Protein AF-A0A3D4DBA5-F1 (afdb_monomer_lite)

Foldseek 3Di:
DDDPPDPDQWQQQDPVNVQVLCCVPPVGCPQWDDDPPDHAKIWGDDPQWIWIWHTDRAWIKIKIDGNPDDDMDIFTAGSPPRDTDVVVVVVVVVVVVVVVVVVVCVVPPVVVVVVVVVVCVVVVD

Sequence (125 aa):
MTKKEQHPGGVKLTAKTARTLAMQEFGTARGLTKSTSFVGVYFMEFGNLRIEICADTACIVVRVVLSHGTGSSAKYFDPDTLQENFKAIDKHREDEDRAIISDWVNLNGPEYCRKQVEEIWTRGG

Radius of gyration: 19.1 Å; chains: 1; bounding box: 46×38×44 Å

Secondary structure (DSSP, 8-state):
--------S-----HHHHHHHHHHHHS--TT-EE-SSSTTEEEEEETTEEEEEEE-SSSEEEEEEETTSS-EEEEEE-TTT--B-HHHHHHHHHHHHHHHHHHHHHHH-HHHHHHHHHHHHHH--

pLDDT: mean 84.34, std 15.71, range [29.11, 97.5]

Structure (mmCIF, N/CA/C/O backbone):
data_AF-A0A3D4DBA5-F1
#
_entry.id   AF-A0A3D4DBA5-F1
#
loop_
_atom_site.group_PDB
_atom_site.id
_atom_site.type_symbol
_atom_site.label_atom_id
_atom_site.label_alt_id
_atom_site.label_comp_id
_atom_site.label_asym_id
_atom_site.label_entity_id
_atom_site.label_seq_id
_atom_site.pdbx_PDB_ins_code
_atom_site.Cartn_x
_atom_site.Cartn_y
_atom_site.Cartn_z
_atom_site.occupancy
_atom_site.B_iso_or_equiv
_atom_site.auth_seq_id
_atom_site.auth_comp_id
_atom_site.auth_asym_id
_atom_site.auth_atom_id
_atom_site.pdbx_PDB_model_num
ATOM 1 N N . MET A 1 1 ? -6.616 -23.686 -11.167 1.00 29.16 1 MET A N 1
ATOM 2 C CA . MET A 1 1 ? -5.356 -23.818 -10.405 1.00 29.16 1 MET A CA 1
ATOM 3 C C . MET A 1 1 ? -5.494 -23.002 -9.134 1.00 29.16 1 MET A C 1
ATOM 5 O O . MET A 1 1 ? -5.651 -21.792 -9.209 1.00 29.16 1 MET A O 1
ATOM 9 N N . THR A 1 2 ? -5.554 -23.666 -7.986 1.00 36.19 2 THR A N 1
ATOM 10 C CA . THR A 1 2 ? -5.724 -23.051 -6.665 1.00 36.19 2 THR A CA 1
ATOM 11 C C . THR A 1 2 ? -4.426 -22.342 -6.286 1.00 36.19 2 THR A C 1
ATOM 13 O O . THR A 1 2 ? -3.392 -22.988 -6.113 1.00 36.19 2 THR A O 1
ATOM 16 N N . LYS A 1 3 ? -4.449 -21.006 -6.230 1.00 32.12 3 LYS A N 1
ATOM 17 C CA . LYS A 1 3 ? -3.291 -20.198 -5.829 1.00 32.12 3 LYS A CA 1
ATOM 18 C C . LYS A 1 3 ? -3.001 -20.526 -4.359 1.00 32.12 3 LYS A C 1
ATOM 20 O O . LYS A 1 3 ? -3.810 -20.213 -3.493 1.00 32.12 3 LYS A O 1
ATOM 25 N N . LYS A 1 4 ? -1.896 -21.237 -4.101 1.00 29.11 4 LYS A N 1
ATOM 26 C CA . LYS A 1 4 ? -1.398 -21.543 -2.751 1.00 29.11 4 LYS A CA 1
ATOM 27 C C . LYS A 1 4 ? -1.327 -20.242 -1.951 1.00 29.11 4 LYS A C 1
ATOM 29 O O . LYS A 1 4 ? -0.617 -19.325 -2.359 1.00 29.11 4 LYS A O 1
ATOM 34 N N . GLU A 1 5 ? -2.033 -20.196 -0.825 1.00 41.09 5 GLU A N 1
ATOM 35 C CA . GLU A 1 5 ? -1.899 -19.156 0.192 1.00 41.09 5 GLU A CA 1
ATOM 36 C C . GLU A 1 5 ? -0.503 -19.252 0.817 1.00 41.09 5 GLU A C 1
ATOM 38 O O . GLU A 1 5 ? -0.284 -19.889 1.849 1.00 41.09 5 GLU A O 1
ATOM 43 N N . GLN A 1 6 ? 0.483 -18.661 0.148 1.00 33.03 6 GLN A N 1
ATOM 44 C CA . GLN A 1 6 ? 1.784 -18.436 0.748 1.00 33.03 6 GLN A CA 1
ATOM 45 C C . GLN A 1 6 ? 1.586 -17.430 1.879 1.00 33.03 6 GLN A C 1
ATOM 47 O O . GLN A 1 6 ? 1.231 -16.279 1.646 1.00 33.03 6 GLN A O 1
ATOM 52 N N . HIS A 1 7 ? 1.806 -17.890 3.104 1.00 41.47 7 HIS A N 1
ATOM 53 C CA . HIS A 1 7 ? 1.993 -17.046 4.274 1.00 41.47 7 HIS A CA 1
ATOM 54 C C . HIS A 1 7 ? 3.505 -16.968 4.543 1.00 41.47 7 HIS A C 1
ATOM 56 O O . HIS A 1 7 ? 4.017 -17.795 5.301 1.00 41.47 7 HIS A O 1
ATOM 62 N N . PRO A 1 8 ? 4.267 -16.048 3.921 1.00 36.47 8 PRO A N 1
ATOM 63 C CA . PRO A 1 8 ? 5.676 -15.893 4.232 1.00 36.47 8 PRO A CA 1
ATOM 64 C C . PRO A 1 8 ? 5.810 -14.849 5.339 1.00 36.47 8 PRO A C 1
ATOM 66 O O . PRO A 1 8 ? 5.917 -13.676 5.025 1.00 36.47 8 PRO A O 1
ATOM 69 N N . GLY A 1 9 ? 5.743 -15.248 6.616 1.00 44.66 9 GLY A N 1
ATOM 70 C CA . GLY A 1 9 ? 6.235 -14.450 7.761 1.00 44.66 9 GLY A CA 1
ATOM 71 C C . GLY A 1 9 ? 5.921 -12.943 7.771 1.00 44.66 9 GLY A C 1
ATOM 72 O O . GLY A 1 9 ? 6.727 -12.169 8.274 1.00 44.66 9 GLY A O 1
ATOM 73 N N . GLY A 1 10 ? 4.807 -12.530 7.164 1.00 60.31 10 GLY A N 1
ATOM 74 C CA . GLY A 1 10 ? 4.530 -11.136 6.842 1.00 60.31 10 GLY A CA 1
ATOM 75 C C . GLY A 1 10 ? 3.856 -10.413 7.994 1.00 60.31 10 GLY A C 1
ATOM 76 O O . GLY A 1 10 ? 3.301 -11.037 8.905 1.00 60.31 10 GLY A O 1
ATOM 77 N N . VAL A 1 11 ? 3.883 -9.084 7.926 1.00 71.38 11 VAL A N 1
ATOM 78 C CA . VAL A 1 11 ? 3.163 -8.198 8.842 1.00 71.38 11 VAL A CA 1
ATOM 79 C C . VAL A 1 11 ? 1.738 -8.709 9.068 1.00 71.38 11 VAL A C 1
ATOM 81 O O . VAL A 1 11 ? 0.973 -8.931 8.130 1.00 71.38 11 VAL A O 1
ATOM 84 N N . LYS A 1 12 ? 1.340 -8.887 10.330 1.00 82.31 12 LYS A N 1
ATOM 85 C CA . LYS A 1 12 ? -0.020 -9.322 10.659 1.00 82.31 12 LYS A CA 1
ATOM 86 C C . LYS A 1 12 ? -0.939 -8.113 10.806 1.00 82.31 12 LYS A C 1
ATOM 88 O O . LYS A 1 12 ? -1.021 -7.521 11.881 1.00 82.31 12 LYS A O 1
ATOM 93 N N . LEU A 1 13 ? -1.696 -7.783 9.759 1.00 89.50 13 LEU A N 1
ATOM 94 C CA . LEU A 1 13 ? -2.697 -6.719 9.848 1.00 89.50 13 LEU A CA 1
ATOM 95 C C . LEU A 1 13 ? -3.898 -7.160 10.698 1.00 89.50 13 LEU A C 1
ATOM 97 O O . LEU A 1 13 ? -4.642 -8.080 10.346 1.00 89.50 13 LEU A O 1
ATOM 101 N N . THR A 1 14 ? -4.099 -6.486 11.832 1.00 91.56 14 THR A N 1
ATOM 102 C CA . THR A 1 14 ? -5.244 -6.719 12.723 1.00 91.56 14 THR A CA 1
ATOM 103 C C . THR A 1 14 ? -6.384 -5.739 12.444 1.00 91.56 14 THR A C 1
ATOM 105 O O . THR A 1 14 ? -6.166 -4.635 11.947 1.00 91.56 14 THR A O 1
ATOM 108 N N . ALA A 1 15 ? -7.608 -6.093 12.852 1.00 93.25 15 ALA A N 1
ATOM 109 C CA . ALA A 1 15 ? -8.762 -5.195 12.738 1.00 93.25 15 ALA A CA 1
ATOM 110 C C . ALA A 1 15 ? -8.580 -3.894 13.539 1.00 93.25 15 ALA A C 1
ATOM 112 O O . ALA A 1 15 ? -9.069 -2.844 13.126 1.00 93.25 15 ALA A O 1
ATOM 113 N N . LYS A 1 16 ? -7.871 -3.961 14.676 1.00 95.19 16 LYS A N 1
ATOM 114 C CA . LYS A 1 16 ? -7.540 -2.787 15.492 1.00 95.19 16 LYS A CA 1
ATOM 115 C C . LYS A 1 16 ? -6.616 -1.855 14.714 1.00 95.19 16 LYS A C 1
ATOM 117 O O . LYS A 1 16 ? -6.934 -0.682 14.578 1.00 95.19 16 LYS A O 1
ATOM 122 N N . THR A 1 17 ? -5.536 -2.396 14.157 1.00 95.25 17 THR A N 1
ATOM 123 C CA . THR A 1 17 ? -4.572 -1.642 13.349 1.00 95.25 17 THR A CA 1
ATOM 124 C C . THR A 1 17 ? -5.234 -0.998 12.131 1.00 95.25 17 THR A C 1
ATOM 126 O O . THR A 1 17 ? -5.075 0.199 11.913 1.00 95.25 17 THR A O 1
ATOM 129 N N . ALA A 1 18 ? -6.047 -1.7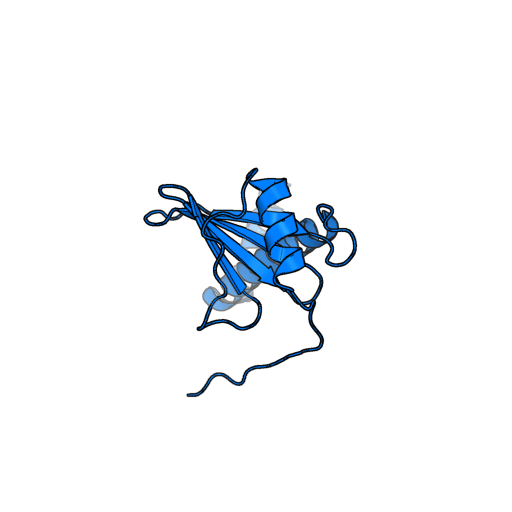56 11.387 1.00 95.81 18 ALA A N 1
ATOM 130 C CA . ALA A 1 18 ? -6.765 -1.235 10.226 1.00 95.81 18 ALA A CA 1
ATOM 131 C C . ALA A 1 18 ? -7.737 -0.102 10.604 1.00 95.81 18 ALA A C 1
ATOM 133 O O . ALA A 1 18 ? -7.795 0.913 9.915 1.00 95.81 18 ALA A O 1
ATOM 134 N N . ARG A 1 19 ? -8.460 -0.226 11.729 1.00 96.75 19 ARG A N 1
ATOM 135 C CA . ARG A 1 19 ? -9.303 0.865 12.251 1.00 96.75 19 ARG A CA 1
ATOM 136 C C . ARG A 1 19 ? -8.497 2.099 12.636 1.00 96.75 19 ARG A C 1
ATOM 138 O O . ARG A 1 19 ? -8.947 3.201 12.343 1.00 96.75 19 ARG A O 1
ATOM 145 N N . THR A 1 20 ? -7.352 1.923 13.296 1.00 97.50 20 THR 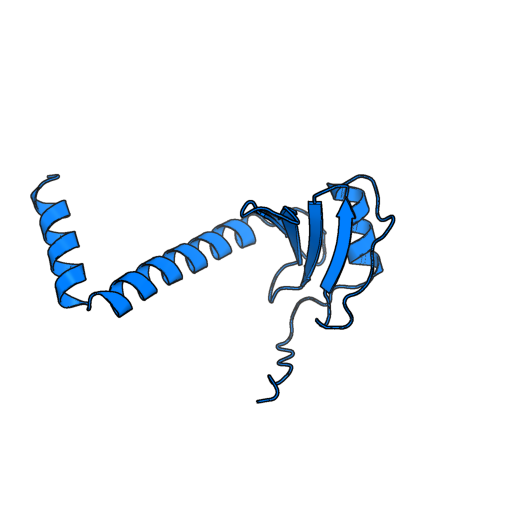A N 1
ATOM 146 C CA . THR A 1 20 ? -6.482 3.040 13.683 1.00 97.50 20 THR A CA 1
ATOM 147 C C . THR A 1 20 ? -6.004 3.802 12.452 1.00 97.50 20 THR A C 1
ATOM 149 O O . THR A 1 20 ? -6.180 5.013 12.405 1.00 97.50 20 THR A O 1
ATOM 152 N N . LEU A 1 21 ? -5.498 3.102 11.431 1.00 96.75 21 LEU A N 1
ATOM 153 C CA . LEU A 1 21 ? -5.051 3.730 10.183 1.00 96.75 21 LEU A CA 1
ATOM 154 C C . LEU A 1 21 ? -6.199 4.419 9.433 1.00 96.75 21 LEU A C 1
ATOM 156 O O . LEU A 1 21 ? -6.032 5.541 8.966 1.00 96.75 21 LEU A O 1
ATOM 160 N N . ALA A 1 22 ? -7.384 3.803 9.370 1.00 96.69 22 ALA A N 1
ATOM 161 C CA . ALA A 1 22 ? -8.551 4.431 8.747 1.00 96.69 22 ALA A CA 1
ATOM 162 C C . ALA A 1 22 ? -8.952 5.739 9.457 1.00 96.69 22 ALA A C 1
ATOM 164 O O . ALA A 1 22 ? -9.208 6.755 8.812 1.00 96.69 22 ALA A O 1
ATOM 165 N N . MET A 1 23 ? -8.952 5.737 10.794 1.00 97.25 23 MET A N 1
ATOM 166 C CA . MET A 1 23 ? -9.233 6.936 11.583 1.00 97.25 23 MET A CA 1
ATOM 167 C C . MET A 1 23 ? -8.150 8.009 11.409 1.00 97.25 23 MET A C 1
ATOM 169 O O . MET A 1 23 ? -8.482 9.183 11.296 1.00 97.25 23 MET A O 1
ATOM 173 N N . GLN A 1 24 ? -6.878 7.608 11.376 1.00 95.88 24 GLN A N 1
ATOM 174 C CA . GLN A 1 24 ? -5.739 8.511 11.220 1.00 95.88 24 GLN A CA 1
ATOM 175 C C . GLN A 1 24 ? -5.745 9.218 9.859 1.00 95.88 24 GLN A C 1
ATOM 177 O O . GLN A 1 24 ? -5.613 10.437 9.814 1.00 95.88 24 GLN A O 1
ATOM 182 N N . GLU A 1 25 ? -5.921 8.476 8.763 1.00 95.19 25 GLU A N 1
ATOM 183 C CA . GLU A 1 25 ? -5.769 9.027 7.409 1.00 95.19 25 GLU A CA 1
ATOM 184 C C . GLU A 1 25 ? -7.061 9.635 6.845 1.00 95.19 25 GLU A C 1
ATOM 186 O O . GLU A 1 25 ? -7.002 10.550 6.027 1.00 95.19 25 GLU A O 1
ATOM 191 N N . PHE A 1 26 ? -8.234 9.155 7.275 1.00 94.44 26 PHE A N 1
ATOM 192 C CA . PHE A 1 26 ? -9.526 9.568 6.704 1.00 94.44 26 PHE A CA 1
ATOM 193 C C . PHE A 1 26 ? -10.502 10.150 7.733 1.00 94.44 26 PHE A C 1
ATOM 195 O O . PHE A 1 26 ? -11.622 10.519 7.381 1.00 94.44 26 PHE A O 1
ATOM 202 N N . GLY A 1 27 ? -10.125 10.212 9.015 1.00 96.00 27 GLY A N 1
ATOM 203 C CA . GLY A 1 27 ? -10.984 10.721 10.090 1.00 96.00 27 GLY A CA 1
ATOM 204 C C . GLY A 1 27 ? -12.175 9.818 10.429 1.00 96.00 27 GLY A C 1
ATOM 205 O O . GLY A 1 27 ? -13.052 10.213 11.197 1.00 96.00 27 GLY A O 1
ATOM 206 N N . THR A 1 28 ? -12.254 8.613 9.853 1.00 95.19 28 THR A N 1
ATOM 207 C CA . THR A 1 28 ? -13.337 7.661 10.111 1.00 95.19 28 THR A CA 1
ATOM 208 C C . THR A 1 28 ? -12.940 6.236 9.745 1.00 95.19 28 THR A C 1
ATOM 210 O O . THR A 1 28 ? -12.202 5.997 8.799 1.00 95.19 28 THR A O 1
ATOM 213 N N . ALA A 1 29 ? -13.491 5.268 10.475 1.00 96.31 29 ALA A N 1
ATOM 214 C CA . ALA A 1 29 ? -13.422 3.847 10.131 1.00 96.31 29 ALA A CA 1
ATOM 215 C C . ALA A 1 29 ? -14.817 3.253 9.856 1.00 96.31 29 ALA A C 1
ATOM 217 O O . ALA A 1 29 ? -15.023 2.036 9.923 1.00 96.31 29 ALA A O 1
ATOM 218 N N . ARG A 1 30 ? -15.818 4.113 9.619 1.00 94.50 30 ARG A N 1
ATOM 219 C CA . ARG A 1 30 ? -17.185 3.686 9.307 1.00 94.50 30 ARG A CA 1
ATOM 220 C C . ARG A 1 30 ? -17.195 2.963 7.961 1.00 94.50 30 ARG A C 1
ATOM 222 O O . ARG A 1 30 ? -16.655 3.466 6.989 1.00 94.50 30 ARG A O 1
ATOM 229 N N . GLY A 1 31 ? -17.833 1.794 7.912 1.00 93.94 31 GLY A N 1
ATOM 230 C CA . GLY A 1 31 ? -17.878 0.976 6.696 1.00 93.94 31 GLY A CA 1
ATOM 231 C C . GLY A 1 31 ? -16.615 0.147 6.446 1.00 93.94 31 GLY A C 1
ATOM 232 O O . GLY A 1 31 ? -16.552 -0.544 5.437 1.00 93.94 31 GLY A O 1
ATOM 233 N N . LEU A 1 32 ? -15.637 0.162 7.363 1.00 96.31 32 LEU A N 1
ATOM 234 C CA . LEU A 1 32 ? -14.475 -0.717 7.274 1.00 96.31 32 LEU A CA 1
ATOM 235 C C . LEU A 1 32 ? -14.891 -2.177 7.461 1.00 96.31 32 LEU A C 1
ATOM 237 O O . LEU A 1 32 ? -15.403 -2.571 8.512 1.00 96.31 32 LEU A O 1
ATOM 241 N N . THR A 1 33 ? -14.633 -2.983 6.441 1.00 94.94 33 THR A N 1
ATOM 242 C CA . THR A 1 33 ? -14.970 -4.402 6.382 1.00 94.94 33 THR A CA 1
ATOM 243 C C . THR A 1 33 ? -13.728 -5.220 6.067 1.00 94.94 33 THR A C 1
ATOM 245 O O . THR A 1 33 ? -12.795 -4.759 5.412 1.00 94.94 33 THR A O 1
ATOM 248 N N . LYS A 1 34 ? -13.675 -6.442 6.599 1.00 92.94 34 LYS A N 1
ATOM 249 C CA . LYS A 1 34 ? -12.588 -7.375 6.305 1.00 92.94 34 LYS A CA 1
ATOM 250 C C . LYS A 1 34 ? -12.895 -8.085 4.990 1.00 92.94 34 LYS A C 1
ATOM 252 O O . LYS A 1 34 ? -14.004 -8.586 4.815 1.00 92.94 34 LYS A O 1
ATOM 257 N N . SER A 1 35 ? -11.911 -8.173 4.104 1.00 86.94 35 SER A N 1
ATOM 258 C CA . SER A 1 35 ? -12.017 -8.966 2.884 1.00 86.94 35 SER A CA 1
ATOM 259 C C . SER A 1 35 ? -12.219 -10.442 3.201 1.00 86.94 35 SER A C 1
ATOM 261 O O . SER A 1 35 ? -11.524 -11.024 4.035 1.00 86.94 35 SER A O 1
ATOM 263 N N . THR A 1 36 ? -13.187 -11.044 2.518 1.00 80.62 36 THR A N 1
ATOM 264 C CA . THR A 1 36 ? -13.419 -12.492 2.518 1.00 80.62 36 THR A CA 1
ATOM 265 C C . THR A 1 36 ? -12.556 -13.203 1.481 1.00 80.62 36 THR A C 1
ATOM 267 O O . THR A 1 36 ? -12.319 -14.397 1.608 1.00 80.62 36 THR A O 1
ATOM 270 N N . SER A 1 37 ? -12.089 -12.475 0.461 1.00 77.12 37 SER A N 1
ATOM 271 C CA . SER A 1 37 ? -11.336 -13.026 -0.675 1.00 77.12 37 SER A CA 1
ATOM 272 C C . SER A 1 37 ? -9.820 -12.912 -0.508 1.00 77.12 37 SER A C 1
ATOM 274 O O . SER A 1 37 ? -9.081 -13.650 -1.149 1.00 77.12 37 SER A O 1
ATOM 276 N N . PHE A 1 38 ? -9.350 -11.995 0.343 1.00 71.62 38 PHE A N 1
ATOM 277 C CA . PHE A 1 38 ? -7.928 -11.743 0.569 1.00 71.62 38 PHE A CA 1
ATOM 278 C C . PHE A 1 38 ? -7.628 -11.729 2.067 1.00 71.62 38 PHE A C 1
ATOM 280 O O . PHE A 1 38 ? -8.191 -10.935 2.826 1.00 71.62 38 PHE A O 1
ATOM 287 N N . VAL A 1 39 ? -6.738 -12.620 2.501 1.00 72.62 39 VAL A N 1
ATOM 288 C CA . VAL A 1 39 ? -6.320 -12.709 3.902 1.00 72.62 39 VAL A CA 1
ATOM 289 C C . VAL A 1 39 ? -5.583 -11.430 4.292 1.00 72.62 39 VAL A C 1
ATOM 291 O O . VAL A 1 39 ? -4.660 -11.002 3.611 1.00 72.62 39 VAL A O 1
ATOM 294 N N . GLY A 1 40 ? -5.991 -10.818 5.407 1.00 78.31 40 GLY A N 1
ATOM 295 C CA . GLY A 1 40 ? -5.302 -9.643 5.946 1.00 78.31 40 GLY A CA 1
ATOM 296 C C . GLY A 1 40 ? -5.540 -8.349 5.163 1.00 78.31 40 GLY A C 1
ATOM 297 O O . GLY A 1 40 ? -4.720 -7.445 5.263 1.00 78.31 40 GLY A O 1
ATOM 298 N N . VAL A 1 41 ? -6.647 -8.251 4.419 1.00 89.31 41 VAL A N 1
ATOM 299 C CA . VAL A 1 41 ? -7.062 -7.021 3.726 1.00 89.31 41 VAL A CA 1
ATOM 300 C C . VAL A 1 41 ? -8.350 -6.477 4.336 1.00 89.31 41 VAL A C 1
ATOM 302 O O . VAL A 1 41 ? -9.294 -7.228 4.600 1.00 89.31 41 VAL A O 1
ATOM 305 N N . TYR A 1 42 ? -8.398 -5.166 4.538 1.00 94.75 42 TYR A N 1
ATOM 306 C CA . TYR A 1 42 ? -9.584 -4.427 4.957 1.00 94.75 42 TYR A CA 1
ATOM 307 C C . TYR A 1 42 ? -9.921 -3.374 3.911 1.00 94.75 42 TYR A C 1
ATOM 309 O O . TYR A 1 42 ? -9.022 -2.800 3.307 1.00 94.75 42 TYR A O 1
ATOM 317 N N . PHE A 1 43 ? -11.205 -3.106 3.704 1.00 94.81 43 PHE A N 1
ATOM 318 C CA . PHE A 1 43 ? -11.643 -2.088 2.760 1.00 94.81 43 PHE A CA 1
ATOM 319 C C . PHE A 1 43 ? -12.804 -1.269 3.309 1.00 94.81 43 PHE A C 1
ATOM 321 O O . PHE A 1 43 ? -13.589 -1.743 4.133 1.00 94.81 43 PHE A O 1
ATOM 328 N N . MET A 1 44 ? -12.902 -0.028 2.854 1.00 95.06 44 MET A N 1
ATOM 329 C CA . MET A 1 44 ? -14.045 0.850 3.086 1.00 95.06 44 MET A CA 1
ATOM 330 C C . MET A 1 44 ? -14.288 1.712 1.854 1.00 95.06 44 MET A C 1
ATOM 332 O O . MET A 1 44 ? -13.371 1.972 1.076 1.00 95.06 44 MET A O 1
ATOM 336 N N . GLU A 1 45 ? -15.521 2.172 1.693 1.00 93.81 45 GLU A N 1
ATOM 337 C CA . GLU A 1 45 ? -15.903 3.071 0.609 1.00 93.81 45 GLU A CA 1
ATOM 338 C C . GLU A 1 45 ? -16.096 4.490 1.138 1.00 93.81 45 GLU A C 1
ATOM 340 O O . GLU A 1 45 ? -16.649 4.705 2.221 1.00 93.81 45 GLU A O 1
ATOM 345 N N . PHE A 1 46 ? -15.644 5.463 0.355 1.00 89.62 46 PHE A N 1
ATOM 346 C CA . PHE A 1 46 ? -15.820 6.881 0.624 1.00 89.62 46 PHE A CA 1
ATOM 347 C C . PHE A 1 46 ? -16.233 7.596 -0.666 1.00 89.62 46 PHE A C 1
ATOM 349 O O . PHE A 1 46 ? -15.400 8.003 -1.477 1.00 89.62 46 PHE A O 1
ATOM 356 N N . GLY A 1 47 ? -17.545 7.713 -0.886 1.00 89.94 47 GLY A N 1
ATOM 357 C CA . GLY A 1 47 ? -18.084 8.204 -2.156 1.00 89.94 47 GLY A CA 1
ATOM 358 C C . GLY A 1 47 ? -17.634 7.314 -3.318 1.00 89.94 47 GLY A C 1
ATOM 359 O O . GLY A 1 47 ? -17.880 6.114 -3.306 1.00 89.94 47 GLY A O 1
ATOM 360 N N . ASN A 1 48 ? -16.930 7.897 -4.291 1.00 91.38 48 ASN A N 1
ATOM 361 C CA . ASN A 1 48 ? -16.390 7.180 -5.457 1.00 91.38 48 ASN A CA 1
ATOM 362 C C . ASN A 1 48 ? -14.965 6.639 -5.236 1.00 91.38 48 ASN A C 1
ATOM 364 O O . ASN A 1 48 ? -14.277 6.298 -6.202 1.00 91.38 48 ASN A O 1
ATOM 368 N N . LEU A 1 49 ? -14.501 6.620 -3.985 1.00 92.38 49 LEU A N 1
ATOM 369 C CA . LEU A 1 49 ? -13.206 6.081 -3.595 1.00 92.38 49 LEU A CA 1
ATOM 370 C C . LEU A 1 49 ? -13.395 4.756 -2.874 1.00 92.38 49 LEU A C 1
ATOM 372 O O . LEU A 1 49 ? -14.241 4.628 -1.987 1.00 92.38 49 LEU A O 1
ATOM 376 N N . ARG A 1 50 ? -12.530 3.803 -3.192 1.00 92.94 50 ARG A N 1
ATOM 377 C CA . ARG A 1 50 ? -12.343 2.589 -2.411 1.00 92.94 50 ARG A CA 1
ATOM 378 C C . ARG A 1 50 ? -10.988 2.666 -1.729 1.00 92.94 50 ARG A C 1
ATOM 380 O O . ARG A 1 50 ? -9.964 2.879 -2.373 1.00 92.94 50 ARG A O 1
ATOM 387 N N . ILE A 1 51 ? -11.004 2.523 -0.414 1.00 95.12 51 ILE A N 1
ATOM 388 C CA . ILE A 1 51 ? -9.817 2.495 0.426 1.00 95.12 51 ILE A CA 1
ATOM 389 C C . ILE A 1 51 ? -9.523 1.034 0.730 1.00 95.12 51 ILE A C 1
ATOM 391 O O . ILE A 1 51 ? -10.418 0.296 1.140 1.00 95.12 51 ILE A O 1
ATOM 395 N N . GLU A 1 52 ? -8.271 0.634 0.568 1.00 94.12 52 GLU A N 1
ATOM 396 C CA . GLU A 1 52 ? -7.771 -0.705 0.844 1.00 94.12 52 GLU A CA 1
ATOM 397 C C . GLU A 1 52 ? -6.594 -0.611 1.812 1.00 94.12 52 GLU A C 1
ATOM 399 O O . GLU A 1 52 ? -5.655 0.148 1.590 1.00 94.12 52 GLU A O 1
ATOM 404 N N . ILE A 1 53 ? -6.649 -1.373 2.900 1.00 95.06 53 ILE A N 1
ATOM 405 C CA . ILE A 1 53 ? -5.589 -1.472 3.902 1.00 95.06 53 ILE A CA 1
ATOM 406 C C . ILE A 1 53 ? -5.103 -2.916 3.899 1.00 95.06 53 ILE A C 1
ATOM 408 O O . ILE A 1 53 ? -5.855 -3.831 4.252 1.00 95.06 53 ILE A O 1
ATOM 412 N N . CYS A 1 54 ? -3.851 -3.110 3.502 1.00 91.38 54 CYS A N 1
ATOM 413 C CA . CYS A 1 54 ? -3.255 -4.416 3.250 1.00 91.38 54 CYS A CA 1
ATOM 414 C C . CYS A 1 54 ? -1.950 -4.563 4.028 1.00 91.38 54 CYS A C 1
ATOM 416 O O . CYS A 1 54 ? -1.167 -3.619 4.112 1.00 91.38 54 CYS A O 1
ATOM 418 N N . ALA A 1 55 ? -1.683 -5.753 4.560 1.00 87.25 55 ALA A N 1
ATOM 419 C CA . ALA A 1 55 ? -0.323 -6.103 4.954 1.00 87.25 55 ALA A CA 1
ATOM 420 C C . ALA A 1 55 ? 0.519 -6.446 3.720 1.00 87.25 55 ALA A C 1
ATOM 422 O O . ALA A 1 55 ? 0.070 -7.190 2.850 1.00 87.25 55 ALA A O 1
ATOM 423 N N . ASP A 1 56 ? 1.750 -5.954 3.701 1.00 79.12 56 ASP A N 1
ATOM 424 C CA . ASP A 1 56 ? 2.830 -6.417 2.837 1.00 79.12 56 ASP A CA 1
ATOM 425 C C . ASP A 1 56 ? 3.900 -7.120 3.700 1.00 79.12 56 ASP A C 1
ATOM 427 O O . ASP A 1 56 ? 3.815 -7.190 4.928 1.00 79.12 56 ASP A O 1
ATOM 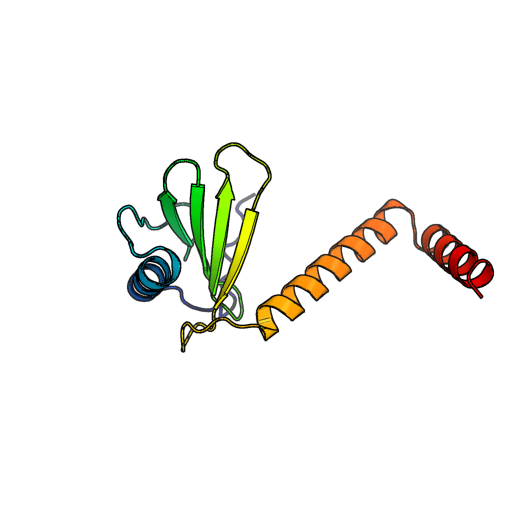431 N N . THR A 1 57 ? 4.930 -7.660 3.064 1.00 77.06 57 THR A N 1
ATOM 432 C CA . THR A 1 57 ? 6.061 -8.357 3.679 1.00 77.06 57 THR A CA 1
ATOM 433 C C . THR A 1 57 ? 6.737 -7.567 4.801 1.00 77.06 57 THR A C 1
ATOM 435 O O . THR A 1 57 ? 7.107 -8.173 5.803 1.00 77.06 57 THR A O 1
ATOM 438 N N . ALA A 1 58 ? 6.868 -6.242 4.677 1.00 82.31 58 ALA A N 1
ATOM 439 C CA . ALA A 1 58 ? 7.582 -5.404 5.652 1.00 82.31 58 ALA A CA 1
ATOM 440 C C . ALA A 1 58 ? 6.812 -4.160 6.134 1.00 82.31 58 ALA A C 1
ATOM 442 O O . ALA A 1 58 ? 7.314 -3.417 6.974 1.00 82.31 58 ALA A O 1
ATOM 443 N N . CYS A 1 59 ? 5.622 -3.891 5.601 1.00 87.81 59 CYS A N 1
ATOM 444 C CA . CYS A 1 59 ? 4.863 -2.683 5.920 1.00 87.81 59 CYS A CA 1
ATOM 445 C C . CYS A 1 59 ? 3.357 -2.910 5.768 1.00 87.81 59 CYS A C 1
ATOM 447 O O . CYS A 1 59 ? 2.909 -3.973 5.338 1.00 87.81 59 CYS A O 1
ATOM 449 N N . ILE A 1 60 ? 2.567 -1.909 6.142 1.00 91.50 60 ILE A N 1
ATOM 450 C CA . ILE A 1 60 ? 1.136 -1.845 5.854 1.00 91.50 60 ILE A CA 1
ATOM 451 C C . ILE A 1 60 ? 0.935 -0.829 4.737 1.00 91.50 60 ILE A C 1
ATOM 453 O O . ILE A 1 60 ? 1.400 0.301 4.837 1.00 91.50 60 ILE A O 1
ATOM 457 N N . VAL A 1 61 ? 0.216 -1.212 3.691 1.00 92.06 61 VAL A N 1
ATOM 458 C CA . VAL A 1 61 ? -0.103 -0.338 2.563 1.00 92.06 61 VAL A CA 1
ATOM 459 C C . VAL A 1 61 ? -1.541 0.139 2.705 1.00 92.06 61 VAL A C 1
ATOM 461 O O . VAL A 1 61 ? -2.454 -0.675 2.842 1.00 92.06 61 VAL A O 1
ATOM 464 N N . VAL A 1 62 ? -1.748 1.453 2.654 1.00 94.50 62 VAL A N 1
ATOM 465 C CA . VAL A 1 62 ? -3.069 2.075 2.515 1.00 94.50 62 VAL A CA 1
ATOM 466 C C . VAL A 1 62 ? -3.174 2.603 1.095 1.00 94.50 62 VAL A C 1
ATOM 468 O O . VAL A 1 62 ? -2.499 3.568 0.742 1.00 94.50 62 VAL A O 1
ATOM 471 N N . ARG A 1 63 ? -4.012 1.973 0.275 1.00 92.69 63 ARG A N 1
ATOM 472 C CA . ARG A 1 63 ? -4.264 2.361 -1.111 1.00 92.69 63 ARG A CA 1
ATOM 473 C C . ARG A 1 63 ? -5.642 2.995 -1.232 1.00 92.69 63 ARG A C 1
ATOM 475 O O . ARG A 1 63 ? -6.619 2.488 -0.696 1.00 92.69 63 ARG A O 1
ATOM 482 N N . VAL A 1 64 ? -5.724 4.085 -1.976 1.00 94.12 64 VAL A N 1
ATOM 4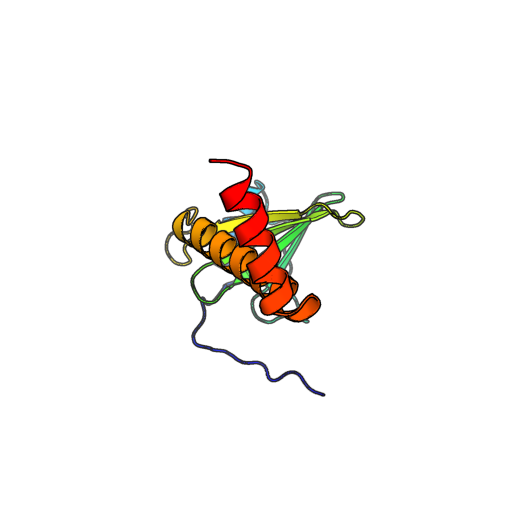83 C CA . VAL A 1 64 ? -6.976 4.700 -2.410 1.00 94.12 64 VAL A CA 1
ATOM 484 C C . VAL A 1 64 ? -7.082 4.497 -3.909 1.00 94.12 64 VAL A C 1
ATOM 486 O O . VAL A 1 64 ? -6.166 4.862 -4.645 1.00 94.12 64 VAL A O 1
ATOM 489 N N . VAL A 1 65 ? -8.184 3.913 -4.363 1.00 91.81 65 VAL A N 1
ATOM 490 C CA . VAL A 1 65 ? -8.471 3.703 -5.784 1.00 91.81 65 VAL A CA 1
ATOM 491 C C . VAL A 1 65 ? -9.786 4.379 -6.155 1.00 91.81 65 VAL A C 1
ATOM 493 O O . VAL A 1 65 ? -10.736 4.394 -5.369 1.00 91.81 65 VAL A O 1
ATOM 496 N N . LEU A 1 66 ? -9.851 4.944 -7.359 1.00 90.62 66 LEU A N 1
ATOM 497 C CA . LEU A 1 66 ? -11.113 5.401 -7.937 1.00 90.62 66 LEU A CA 1
ATOM 498 C C . LEU A 1 66 ? -11.961 4.181 -8.310 1.00 90.62 66 LEU A C 1
ATOM 500 O O . LEU A 1 66 ? -11.512 3.338 -9.082 1.00 90.62 66 LEU A O 1
ATOM 504 N N . SER A 1 67 ? -13.206 4.108 -7.835 1.00 82.56 67 SER A N 1
ATOM 505 C CA . SER A 1 67 ? -14.094 2.964 -8.107 1.00 82.56 67 SER A CA 1
ATOM 506 C C . SER A 1 67 ? -14.378 2.753 -9.602 1.00 82.56 67 SER A C 1
ATOM 508 O O . SER A 1 67 ? -14.661 1.636 -10.030 1.00 82.56 67 SER A O 1
ATOM 510 N N . HIS A 1 68 ? -14.294 3.820 -10.402 1.00 80.88 68 HIS A N 1
ATOM 511 C CA . HIS A 1 68 ? -14.596 3.814 -11.838 1.00 80.88 68 HIS A CA 1
ATOM 512 C C . HIS A 1 68 ? -13.529 4.538 -12.680 1.00 80.88 68 HIS A C 1
ATOM 514 O O . HIS A 1 68 ? -13.830 5.050 -13.754 1.00 80.88 68 HIS A O 1
ATOM 520 N N . GLY A 1 69 ? -12.288 4.620 -12.191 1.00 78.31 69 GLY A N 1
ATOM 521 C CA . GLY A 1 69 ? -11.188 5.300 -12.881 1.00 78.31 69 GLY A CA 1
ATOM 522 C C . GLY A 1 69 ? -9.859 4.564 -12.731 1.00 78.31 69 GLY A C 1
ATOM 523 O O . GLY A 1 69 ? -9.767 3.562 -12.033 1.00 78.31 69 GLY A O 1
ATOM 524 N N . THR A 1 70 ? -8.816 5.073 -13.385 1.00 78.88 70 THR A N 1
ATOM 525 C CA . THR A 1 70 ? -7.460 4.489 -13.356 1.00 78.88 70 THR A CA 1
ATOM 526 C C . THR A 1 70 ? -6.544 5.106 -12.297 1.00 78.88 70 THR A C 1
ATOM 528 O O . THR A 1 70 ? -5.427 4.640 -12.095 1.00 78.88 70 THR A O 1
ATOM 531 N N . GLY A 1 71 ? -7.003 6.148 -11.601 1.00 83.12 71 GLY A N 1
ATOM 532 C CA . GLY A 1 71 ? -6.237 6.808 -10.548 1.00 83.12 71 GLY A CA 1
ATOM 533 C C . GLY A 1 71 ? -6.156 5.965 -9.278 1.00 83.12 71 GLY A C 1
ATOM 534 O O . GLY A 1 71 ? -7.182 5.546 -8.734 1.00 83.12 71 GLY A O 1
ATOM 535 N N . SER A 1 72 ? -4.935 5.773 -8.778 1.00 89.69 72 SER A N 1
ATOM 536 C CA . SER A 1 72 ? -4.695 5.264 -7.432 1.00 89.69 72 SER A CA 1
ATOM 537 C C . SER A 1 72 ? -3.571 6.027 -6.741 1.00 89.69 72 SER A C 1
ATOM 539 O O . SER A 1 72 ? -2.699 6.599 -7.390 1.00 89.69 72 SER A O 1
ATOM 541 N N . SER A 1 73 ? -3.612 6.046 -5.415 1.00 88.62 73 SER A N 1
ATOM 542 C CA . SER A 1 73 ? -2.546 6.564 -4.564 1.00 88.62 73 SER A CA 1
ATOM 543 C C . SER A 1 73 ? -2.321 5.587 -3.420 1.00 88.62 73 SER A C 1
ATOM 545 O O . SER A 1 73 ? -3.263 4.917 -2.995 1.00 88.62 73 SER A O 1
ATOM 547 N N . ALA A 1 74 ? -1.088 5.473 -2.938 1.00 90.31 74 ALA A N 1
ATOM 548 C CA . ALA A 1 74 ? -0.752 4.592 -1.833 1.00 90.31 74 ALA A CA 1
ATOM 549 C C . ALA A 1 74 ? 0.187 5.283 -0.846 1.00 90.31 74 ALA A C 1
ATOM 551 O O . ALA A 1 74 ? 1.106 5.997 -1.247 1.00 90.31 74 ALA A O 1
ATOM 552 N N . LYS A 1 75 ? -0.041 5.020 0.440 1.00 92.31 75 LYS A N 1
ATOM 553 C CA . LYS A 1 75 ? 0.884 5.306 1.535 1.00 92.31 75 LYS A CA 1
ATOM 554 C C . LYS A 1 75 ? 1.318 4.008 2.196 1.00 92.31 75 LYS A C 1
ATOM 556 O O . LYS A 1 75 ? 0.574 3.026 2.209 1.00 92.31 75 LYS A O 1
ATOM 561 N N . TYR A 1 76 ? 2.507 4.035 2.774 1.00 91.81 76 TYR A N 1
ATOM 562 C CA . TYR A 1 76 ? 3.144 2.883 3.395 1.00 91.81 76 TYR A CA 1
ATOM 563 C C . TYR A 1 76 ? 3.404 3.210 4.853 1.00 91.81 76 TYR A C 1
ATOM 565 O O . TYR A 1 76 ? 3.872 4.300 5.161 1.00 91.81 76 TYR A O 1
ATOM 573 N N . PHE A 1 77 ? 3.115 2.273 5.744 1.00 92.69 77 PHE A N 1
ATOM 574 C CA . PHE A 1 77 ? 3.198 2.472 7.182 1.00 92.69 77 PHE A CA 1
ATOM 575 C C . PHE A 1 77 ? 4.025 1.377 7.829 1.00 92.69 77 PHE A C 1
ATOM 577 O O . PHE A 1 77 ? 3.948 0.203 7.459 1.00 92.69 77 PHE A O 1
ATOM 584 N N . ASP A 1 78 ? 4.808 1.771 8.819 1.00 91.12 78 ASP A N 1
ATOM 585 C CA . ASP A 1 78 ? 5.490 0.838 9.695 1.00 91.12 78 ASP A CA 1
ATOM 586 C C . ASP A 1 78 ? 4.452 0.071 10.540 1.00 91.12 78 ASP A C 1
ATOM 588 O O . ASP A 1 78 ? 3.526 0.681 11.085 1.00 91.12 78 ASP A O 1
ATOM 592 N N . PRO A 1 79 ? 4.544 -1.264 10.622 1.00 89.31 79 PRO A N 1
ATOM 593 C CA . PRO A 1 79 ? 3.502 -2.085 11.232 1.00 89.31 79 PRO A CA 1
ATOM 594 C C . PRO A 1 79 ? 3.387 -1.927 12.751 1.00 89.31 79 PRO A C 1
ATOM 596 O O . PRO A 1 79 ? 2.309 -2.179 13.298 1.00 89.31 79 PRO A O 1
ATOM 599 N N . ASP A 1 80 ? 4.466 -1.510 13.413 1.00 89.12 80 ASP A N 1
ATOM 600 C CA . ASP A 1 80 ? 4.542 -1.408 14.868 1.00 89.12 80 ASP A CA 1
ATOM 601 C C . ASP A 1 80 ? 4.190 0.004 15.345 1.00 89.12 80 ASP A C 1
ATOM 603 O O . ASP A 1 80 ? 3.466 0.180 16.327 1.00 89.12 80 ASP A O 1
ATOM 607 N N . THR A 1 81 ? 4.670 1.022 14.629 1.00 92.06 81 THR A N 1
ATOM 608 C CA . THR A 1 81 ? 4.506 2.436 14.999 1.00 92.06 81 THR A CA 1
ATOM 609 C C . THR A 1 81 ? 3.343 3.128 14.291 1.00 92.06 81 THR A C 1
ATOM 611 O O . THR A 1 81 ? 2.871 4.155 14.777 1.00 92.06 81 THR A O 1
ATOM 614 N N . LEU A 1 82 ? 2.870 2.584 13.162 1.00 93.19 82 LEU A N 1
ATOM 615 C CA . LEU A 1 82 ? 1.850 3.179 12.282 1.00 93.19 82 LEU A CA 1
ATOM 616 C C . LEU A 1 82 ? 2.217 4.565 11.735 1.00 93.19 82 LEU A C 1
ATOM 618 O O . LEU A 1 82 ? 1.351 5.304 11.265 1.00 93.19 82 LEU A O 1
ATOM 622 N N . GLN A 1 83 ? 3.503 4.911 11.768 1.00 93.62 83 GLN A N 1
ATOM 623 C CA . GLN A 1 83 ? 4.031 6.090 11.097 1.00 93.62 83 GLN A CA 1
ATOM 624 C C . GLN A 1 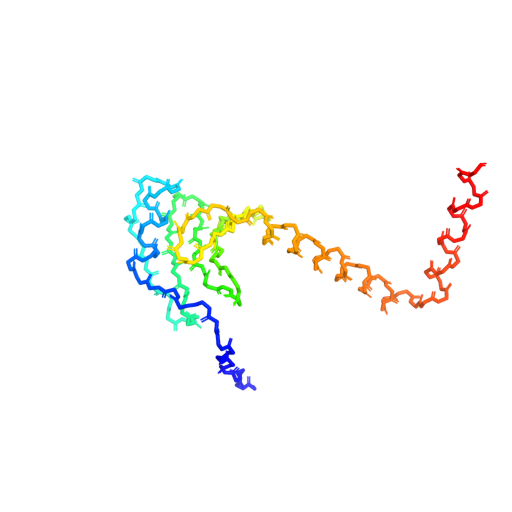83 ? 4.324 5.781 9.630 1.00 93.62 83 GLN A C 1
ATOM 626 O O . GLN A 1 83 ? 4.566 4.630 9.259 1.00 93.62 83 GLN A O 1
ATOM 631 N N . GLU A 1 84 ? 4.294 6.816 8.793 1.00 91.38 84 GLU A N 1
ATOM 632 C CA . GLU A 1 84 ? 4.605 6.687 7.372 1.00 91.38 84 GLU A CA 1
ATOM 633 C C . GLU A 1 84 ? 6.050 6.191 7.183 1.00 91.38 84 GLU A C 1
ATOM 635 O O . GLU A 1 84 ? 7.006 6.746 7.728 1.00 91.38 84 GLU A O 1
ATOM 640 N N . ASN A 1 85 ? 6.209 5.105 6.429 1.00 87.12 85 ASN A N 1
ATOM 641 C CA . ASN A 1 85 ? 7.480 4.436 6.197 1.00 87.12 85 ASN A CA 1
ATOM 642 C C . ASN A 1 85 ? 8.062 4.873 4.848 1.00 87.12 85 ASN A C 1
ATOM 644 O O . ASN A 1 85 ? 7.877 4.213 3.825 1.00 87.12 85 ASN A O 1
ATOM 648 N N . PHE A 1 86 ? 8.801 5.982 4.859 1.00 79.62 86 PHE A N 1
ATOM 649 C CA . PHE A 1 86 ? 9.433 6.540 3.657 1.00 79.62 86 PHE A CA 1
ATOM 650 C C . PHE A 1 86 ? 10.404 5.569 2.974 1.00 79.62 86 PHE A C 1
ATOM 652 O O . PHE A 1 86 ? 10.444 5.501 1.751 1.00 79.62 86 PHE A O 1
ATOM 659 N N . LYS A 1 87 ? 11.118 4.737 3.742 1.00 81.38 87 LYS A N 1
ATOM 660 C CA . LYS A 1 87 ? 12.020 3.723 3.170 1.00 81.38 87 LYS A CA 1
ATOM 661 C C . LYS A 1 87 ? 11.261 2.657 2.379 1.00 81.38 87 LYS A C 1
ATOM 663 O O . LYS A 1 87 ? 11.771 2.157 1.382 1.00 81.38 87 LYS A O 1
ATOM 668 N N . ALA A 1 88 ? 10.055 2.296 2.822 1.00 77.12 88 ALA A N 1
ATOM 669 C CA . ALA A 1 88 ? 9.197 1.373 2.084 1.00 77.12 88 ALA A CA 1
ATOM 670 C C . ALA A 1 88 ? 8.674 2.001 0.783 1.00 77.12 88 ALA A C 1
ATOM 672 O O . ALA A 1 88 ? 8.580 1.295 -0.216 1.00 77.12 88 ALA A O 1
ATOM 673 N N . ILE A 1 89 ? 8.403 3.313 0.773 1.00 77.25 89 ILE A N 1
ATOM 674 C CA . ILE A 1 89 ? 8.045 4.053 -0.450 1.00 77.25 89 ILE A CA 1
ATOM 675 C C . ILE A 1 89 ? 9.190 3.992 -1.462 1.00 77.25 89 ILE A C 1
ATOM 677 O O . ILE A 1 89 ? 8.956 3.638 -2.616 1.00 77.25 89 ILE A O 1
ATOM 681 N N . ASP A 1 90 ? 10.412 4.317 -1.036 1.00 78.06 90 ASP A N 1
ATOM 682 C CA . ASP A 1 90 ? 11.577 4.335 -1.925 1.00 78.06 90 ASP A CA 1
ATOM 683 C C . ASP A 1 90 ? 11.846 2.946 -2.505 1.00 78.06 90 ASP A C 1
ATOM 685 O O . ASP A 1 90 ? 11.944 2.793 -3.719 1.00 78.06 90 ASP A O 1
ATOM 689 N N . LYS A 1 91 ? 11.843 1.913 -1.656 1.00 79.38 91 LYS A N 1
ATOM 690 C CA . LYS A 1 91 ? 12.011 0.531 -2.113 1.00 79.38 91 LYS A CA 1
ATOM 691 C C . LYS A 1 91 ? 10.913 0.107 -3.092 1.00 79.38 91 LYS A C 1
ATOM 693 O O . LYS A 1 91 ? 11.205 -0.547 -4.085 1.00 79.38 91 LYS A O 1
ATOM 698 N N . HIS A 1 92 ? 9.656 0.468 -2.827 1.00 76.50 92 HIS A N 1
ATOM 699 C CA . HIS A 1 92 ? 8.560 0.139 -3.735 1.00 76.50 92 HIS A CA 1
ATOM 700 C C . HIS A 1 92 ? 8.757 0.780 -5.113 1.00 76.50 92 HIS A C 1
ATOM 702 O O . HIS A 1 92 ? 8.565 0.109 -6.121 1.00 76.50 92 HIS A O 1
ATOM 708 N N . ARG A 1 93 ? 9.195 2.045 -5.157 1.00 77.75 93 ARG A N 1
ATOM 709 C CA . ARG A 1 93 ? 9.534 2.731 -6.413 1.00 77.75 93 ARG A CA 1
ATOM 710 C C . ARG A 1 93 ? 10.686 2.046 -7.141 1.00 77.75 93 ARG A C 1
ATOM 712 O O . ARG A 1 93 ? 10.579 1.809 -8.335 1.00 77.75 93 ARG A O 1
ATOM 719 N N . GLU A 1 94 ? 11.750 1.674 -6.429 1.00 81.88 94 GLU A N 1
ATOM 720 C CA . GLU A 1 94 ? 12.879 0.937 -7.014 1.00 81.88 94 GLU A CA 1
ATOM 721 C C . GLU A 1 94 ? 12.451 -0.419 -7.601 1.00 81.88 94 GLU A C 1
ATOM 723 O O . GLU A 1 94 ? 12.919 -0.809 -8.674 1.00 81.88 94 GLU A O 1
ATOM 728 N N . ASP A 1 95 ? 11.565 -1.142 -6.910 1.00 82.00 95 ASP A N 1
ATOM 729 C CA . ASP A 1 95 ? 11.024 -2.422 -7.371 1.00 82.00 95 ASP A CA 1
ATOM 730 C C . ASP A 1 95 ? 10.113 -2.237 -8.606 1.00 82.00 95 ASP A C 1
ATOM 732 O O . ASP A 1 95 ? 10.207 -3.027 -9.551 1.00 82.00 95 ASP A O 1
ATOM 736 N N . GLU A 1 96 ? 9.282 -1.185 -8.646 1.00 82.06 96 GLU A N 1
ATOM 737 C CA . GLU A 1 96 ? 8.472 -0.816 -9.821 1.00 82.06 96 GLU A CA 1
ATOM 738 C C . GLU A 1 96 ? 9.350 -0.417 -11.018 1.00 82.06 96 GLU A C 1
ATOM 740 O O . GLU A 1 96 ? 9.163 -0.945 -12.116 1.00 82.06 96 GLU A O 1
ATOM 745 N N . ASP A 1 97 ? 10.355 0.438 -10.813 1.00 85.56 97 ASP A N 1
ATOM 746 C CA . ASP A 1 97 ? 11.302 0.849 -11.855 1.00 85.56 97 ASP A CA 1
ATOM 747 C C . ASP A 1 97 ? 12.056 -0.361 -12.418 1.00 85.56 97 ASP A C 1
ATOM 749 O O . ASP A 1 97 ? 12.184 -0.531 -13.635 1.00 85.56 97 ASP A O 1
ATOM 753 N N . ARG A 1 98 ? 12.513 -1.265 -11.541 1.00 88.56 98 ARG A N 1
ATOM 754 C CA . ARG A 1 98 ? 13.165 -2.512 -11.953 1.00 88.56 98 ARG A CA 1
ATOM 755 C C . ARG A 1 98 ? 12.224 -3.396 -12.768 1.00 88.56 98 ARG A C 1
ATOM 757 O O . ARG A 1 98 ? 12.679 -3.997 -13.742 1.00 88.56 98 ARG A O 1
ATOM 764 N N . ALA A 1 99 ? 10.951 -3.496 -12.388 1.00 88.75 99 ALA A N 1
ATOM 765 C CA . ALA A 1 99 ? 9.961 -4.271 -13.130 1.00 88.75 99 ALA A CA 1
ATOM 766 C C . ALA A 1 99 ? 9.727 -3.683 -14.529 1.00 88.75 99 ALA A C 1
ATOM 768 O O . ALA A 1 99 ? 9.792 -4.422 -15.507 1.00 88.75 99 ALA A O 1
ATOM 769 N N . ILE A 1 100 ? 9.573 -2.359 -14.642 1.00 87.56 100 ILE A N 1
ATOM 770 C CA . ILE A 1 100 ? 9.416 -1.657 -15.926 1.00 87.56 100 ILE A CA 1
ATOM 771 C C . ILE A 1 100 ? 10.625 -1.906 -16.834 1.00 87.56 100 ILE A C 1
ATOM 773 O O . ILE A 1 100 ? 10.468 -2.252 -18.006 1.00 87.56 100 ILE A O 1
ATOM 777 N N . ILE A 1 101 ? 11.841 -1.765 -16.296 1.00 88.19 101 ILE A N 1
ATOM 778 C CA . ILE A 1 101 ? 13.075 -2.010 -17.052 1.00 88.19 101 ILE A CA 1
ATOM 779 C C . ILE A 1 101 ? 13.154 -3.478 -17.483 1.00 88.19 101 ILE A C 1
ATOM 781 O O . ILE A 1 101 ? 13.454 -3.764 -18.642 1.00 88.19 101 ILE A O 1
ATOM 785 N N . SER A 1 102 ? 12.867 -4.409 -16.572 1.00 89.81 102 SER A N 1
ATOM 786 C CA . SER A 1 102 ? 12.846 -5.843 -16.866 1.00 89.81 102 SER A CA 1
ATOM 787 C C . SER A 1 102 ? 11.857 -6.171 -17.986 1.00 89.81 102 SER A C 1
ATOM 789 O O . SER A 1 102 ? 12.215 -6.871 -18.930 1.00 89.81 102 SER A O 1
ATOM 791 N N . ASP A 1 103 ? 10.636 -5.645 -17.926 1.00 92.38 103 ASP A N 1
ATOM 792 C CA . ASP A 1 103 ? 9.609 -5.870 -18.945 1.00 92.38 103 ASP A CA 1
ATOM 793 C C . ASP A 1 103 ? 10.019 -5.294 -20.299 1.00 92.38 103 ASP A C 1
ATOM 795 O O . ASP A 1 103 ? 9.856 -5.952 -21.327 1.00 92.38 103 ASP A O 1
ATOM 799 N N . TRP A 1 104 ? 10.625 -4.105 -20.311 1.00 90.94 104 TRP A N 1
ATOM 800 C CA . TRP A 1 104 ? 11.160 -3.513 -21.533 1.00 90.94 104 TRP A CA 1
ATOM 801 C C . TRP A 1 104 ? 12.254 -4.383 -22.167 1.00 90.94 104 TRP A C 1
ATOM 803 O O . TRP A 1 104 ? 12.222 -4.614 -23.380 1.00 90.94 104 TRP A O 1
ATOM 813 N N . VAL A 1 105 ? 13.178 -4.916 -21.359 1.00 91.88 105 VAL A N 1
ATOM 814 C CA . VAL A 1 105 ? 14.226 -5.837 -21.829 1.00 91.88 105 VAL A CA 1
ATOM 815 C C . VAL A 1 105 ? 13.627 -7.147 -22.336 1.00 91.88 105 VAL A C 1
ATOM 817 O O . VAL A 1 105 ? 14.018 -7.621 -23.401 1.00 91.88 105 VAL A O 1
ATOM 820 N N . ASN A 1 106 ? 12.656 -7.716 -21.621 1.00 91.50 106 ASN A N 1
ATOM 821 C CA . ASN A 1 106 ? 11.997 -8.962 -22.013 1.00 91.50 106 ASN A CA 1
ATOM 822 C C . ASN A 1 106 ? 11.194 -8.815 -23.313 1.00 91.50 106 ASN A C 1
ATOM 824 O O . ASN A 1 106 ? 11.140 -9.754 -24.105 1.00 91.50 106 ASN A O 1
ATOM 828 N N . LEU A 1 107 ? 10.586 -7.648 -23.547 1.00 93.75 107 LEU A N 1
ATOM 829 C CA . LEU A 1 107 ? 9.784 -7.380 -24.739 1.00 93.75 107 LEU A CA 1
ATOM 830 C C . LEU A 1 107 ? 10.644 -7.157 -25.991 1.00 93.75 107 LEU A C 1
ATOM 832 O O . LEU A 1 107 ? 10.291 -7.633 -27.067 1.00 93.75 107 LEU A O 1
ATOM 836 N N . ASN A 1 108 ? 11.750 -6.418 -25.867 1.00 92.25 108 ASN A N 1
ATOM 837 C CA . ASN A 1 108 ? 12.542 -5.971 -27.020 1.00 92.25 108 ASN A CA 1
ATOM 838 C C . ASN A 1 108 ? 13.814 -6.801 -27.254 1.00 92.25 108 ASN A C 1
ATOM 840 O O . ASN A 1 108 ? 14.377 -6.782 -28.349 1.00 92.25 108 ASN A O 1
ATOM 844 N N . GLY A 1 109 ? 14.266 -7.532 -26.237 1.00 92.06 109 GLY A N 1
ATOM 845 C CA . GLY A 1 109 ? 15.522 -8.266 -26.242 1.00 92.06 109 GLY A CA 1
ATOM 846 C C . GLY A 1 109 ? 16.721 -7.399 -25.824 1.00 92.06 109 GLY A C 1
ATOM 847 O O . GLY A 1 109 ? 16.804 -6.216 -26.167 1.00 92.06 109 GLY A O 1
ATOM 848 N N . PRO A 1 110 ? 17.701 -7.986 -25.113 1.00 91.81 110 PRO A N 1
ATOM 849 C CA . PRO A 1 110 ? 18.799 -7.244 -24.489 1.00 91.81 110 PRO A CA 1
ATOM 850 C C . PRO A 1 110 ? 19.692 -6.495 -25.490 1.00 91.81 110 PRO A C 1
ATOM 852 O O . PRO A 1 110 ? 20.161 -5.402 -25.183 1.00 91.81 110 PRO A O 1
ATOM 855 N N . GLU A 1 111 ? 19.893 -7.034 -26.696 1.00 93.06 111 GLU A N 1
ATOM 856 C CA . GLU A 1 111 ? 20.724 -6.401 -27.733 1.00 93.06 111 GLU A CA 1
ATOM 857 C C . GLU A 1 111 ? 20.102 -5.109 -28.280 1.00 93.06 111 GLU A C 1
ATOM 859 O O . GLU A 1 111 ? 20.788 -4.097 -28.434 1.00 93.06 111 GLU A O 1
ATOM 864 N N . TYR A 1 112 ? 18.785 -5.108 -28.523 1.00 92.00 112 TYR A N 1
ATOM 865 C CA . TYR A 1 112 ? 18.065 -3.901 -28.936 1.00 92.00 112 TYR A CA 1
ATOM 866 C C . TYR A 1 112 ? 18.147 -2.829 -27.847 1.00 92.00 112 TYR A C 1
ATOM 868 O O . TYR A 1 112 ? 18.462 -1.668 -28.118 1.00 92.00 112 TYR A O 1
ATOM 876 N N . CYS A 1 113 ? 17.912 -3.241 -26.602 1.00 91.00 113 CYS A N 1
ATOM 877 C CA . CYS A 1 113 ? 17.956 -2.373 -25.439 1.00 91.00 113 CYS A CA 1
ATOM 878 C C . CYS A 1 113 ? 19.323 -1.708 -25.259 1.00 91.00 113 CYS A C 1
ATOM 880 O O . CYS A 1 113 ? 19.412 -0.490 -25.099 1.00 91.00 113 CYS A O 1
ATOM 882 N N . ARG A 1 114 ? 20.396 -2.500 -25.352 1.00 92.00 114 ARG A N 1
ATOM 883 C CA . ARG A 1 114 ? 21.774 -2.015 -25.275 1.00 92.00 114 ARG A CA 1
ATOM 884 C C . ARG A 1 114 ? 22.068 -0.971 -26.350 1.00 92.00 114 ARG A C 1
ATOM 886 O O . ARG A 1 114 ? 22.587 0.094 -26.027 1.00 92.00 114 ARG A O 1
ATOM 893 N N . LYS A 1 115 ? 21.684 -1.242 -27.602 1.00 93.12 115 LYS A N 1
ATOM 894 C CA . LYS A 1 115 ? 21.894 -0.313 -28.720 1.00 93.12 115 LYS A CA 1
ATOM 895 C C . LYS A 1 115 ? 21.211 1.039 -28.483 1.00 93.12 115 LYS A C 1
ATOM 897 O O . LYS A 1 115 ? 21.811 2.074 -28.748 1.00 93.12 115 LYS A O 1
ATOM 902 N N . GLN A 1 116 ? 19.986 1.046 -27.951 1.00 90.12 116 GLN A N 1
ATOM 903 C CA . GLN A 1 116 ? 19.270 2.286 -27.619 1.00 90.12 116 GLN A CA 1
ATOM 904 C C . GLN A 1 116 ? 19.980 3.104 -26.530 1.00 90.12 116 GLN A C 1
ATOM 906 O O . GLN A 1 116 ? 20.106 4.321 -26.661 1.00 90.12 116 GLN A O 1
ATOM 911 N N . VAL A 1 117 ? 20.487 2.449 -25.481 1.00 89.62 117 VAL A N 1
ATOM 912 C CA . VAL A 1 117 ? 21.261 3.121 -24.422 1.00 89.62 117 VAL A CA 1
ATOM 913 C C . VAL A 1 117 ? 22.553 3.725 -24.986 1.00 89.62 117 VAL A C 1
ATOM 915 O O . VAL A 1 117 ? 22.859 4.882 -24.702 1.00 89.62 117 VAL A O 1
ATOM 918 N N . GLU A 1 118 ? 23.283 2.980 -25.821 1.00 92.25 118 GLU A N 1
ATOM 919 C CA . GLU A 1 118 ? 24.516 3.452 -26.470 1.00 92.25 118 GLU A CA 1
ATOM 920 C C . GLU A 1 118 ? 24.257 4.646 -27.414 1.00 92.25 118 GLU A C 1
ATOM 922 O O . GLU A 1 118 ? 25.019 5.615 -27.412 1.00 92.25 118 GLU A O 1
ATOM 927 N N . GLU A 1 119 ? 23.159 4.634 -28.179 1.00 91.88 119 GLU A N 1
ATOM 928 C CA . GLU A 1 119 ? 22.754 5.747 -29.054 1.00 91.88 119 GLU A CA 1
ATOM 929 C C . GLU A 1 119 ? 22.403 7.025 -28.274 1.00 91.88 119 GLU A C 1
ATOM 931 O O . GLU A 1 119 ? 22.775 8.122 -28.693 1.00 91.88 119 GLU A O 1
ATOM 936 N N . ILE A 1 120 ? 21.714 6.911 -27.133 1.00 89.69 120 ILE A N 1
ATOM 937 C CA . ILE A 1 120 ? 21.406 8.060 -26.263 1.00 89.69 120 ILE A CA 1
ATOM 938 C C . ILE A 1 120 ? 22.695 8.627 -25.662 1.00 89.69 120 ILE A C 1
A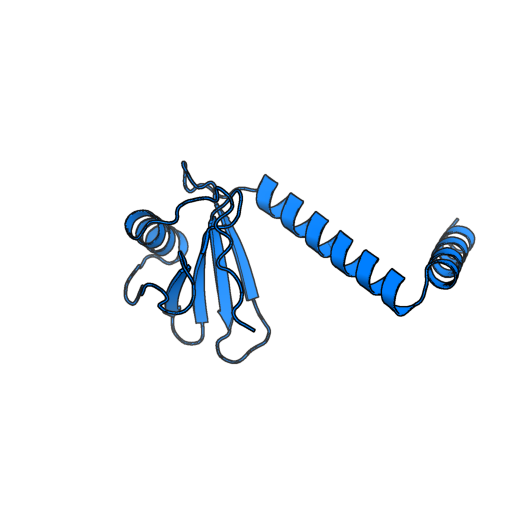TOM 940 O O . ILE A 1 120 ? 22.917 9.837 -25.701 1.00 89.69 120 ILE A O 1
ATOM 944 N N . TRP A 1 121 ? 23.564 7.752 -25.152 1.00 87.00 121 TRP A N 1
ATOM 945 C CA . TRP A 1 121 ? 24.815 8.145 -24.506 1.00 87.00 121 TRP A CA 1
ATOM 946 C C . TRP A 1 121 ? 25.787 8.840 -25.468 1.00 87.00 121 TRP A C 1
ATOM 948 O O . TRP A 1 121 ? 26.496 9.762 -25.081 1.00 87.00 121 TRP A O 1
ATOM 958 N N . THR A 1 122 ? 25.801 8.434 -26.739 1.00 88.06 122 THR A N 1
ATOM 959 C CA . THR A 1 122 ? 26.658 9.034 -27.777 1.00 88.06 122 THR A CA 1
ATOM 960 C C . THR A 1 122 ? 26.091 10.315 -28.388 1.00 88.06 122 THR A C 1
ATOM 962 O O . THR A 1 122 ? 26.856 11.112 -28.924 1.00 88.06 122 THR A O 1
ATOM 965 N N . ARG A 1 123 ? 24.772 10.544 -28.316 1.00 73.69 123 ARG A N 1
ATOM 966 C CA . ARG A 1 123 ? 24.121 11.771 -28.818 1.00 73.69 123 ARG A CA 1
ATOM 967 C C . ARG A 1 123 ? 23.976 12.879 -27.773 1.00 73.69 123 ARG A C 1
ATOM 969 O O . ARG A 1 123 ? 23.694 14.011 -28.156 1.00 73.69 123 ARG A O 1
ATOM 976 N N . GLY A 1 124 ? 24.113 12.556 -26.489 1.00 59.22 124 GLY A N 1
ATOM 977 C CA . GLY A 1 124 ? 23.939 13.488 -25.369 1.00 59.22 124 GLY A CA 1
ATOM 978 C C . GLY A 1 124 ? 25.225 13.889 -24.637 1.00 59.22 124 GLY A C 1
ATOM 979 O O . GLY A 1 124 ? 25.115 14.457 -23.552 1.00 59.22 124 GLY A O 1
ATOM 980 N N . GLY A 1 125 ? 26.401 13.560 -25.185 1.00 49.78 125 GLY A N 1
ATOM 981 C CA . GLY A 1 125 ? 27.718 13.954 -24.665 1.00 49.78 125 GLY A CA 1
ATOM 982 C C . GLY A 1 125 ? 28.277 15.199 -25.337 1.00 49.78 125 GLY A C 1
ATOM 983 O O . GLY A 1 125 ? 28.118 15.312 -26.573 1.00 49.78 125 GLY A O 1
#